Protein AF-A0A2N7WGS4-F1 (afdb_monomer_lite)

Organism: NCBI:txid380675

Structure (mmCIF, N/CA/C/O backbone):
data_AF-A0A2N7WGS4-F1
#
_entry.id   AF-A0A2N7WGS4-F1
#
loop_
_atom_site.group_PDB
_atom_site.id
_atom_site.type_symbol
_atom_site.label_atom_id
_atom_site.label_alt_id
_atom_site.label_comp_id
_atom_site.label_asym_id
_atom_site.label_entity_id
_atom_site.label_seq_id
_atom_site.pdbx_PDB_ins_code
_atom_site.Cartn_x
_atom_site.Cartn_y
_atom_site.Cartn_z
_atom_site.occupancy
_atom_site.B_iso_or_equiv
_atom_site.auth_seq_id
_atom_site.auth_comp_id
_atom_site.auth_asym_id
_atom_site.auth_atom_id
_atom_site.pdbx_PDB_model_num
ATOM 1 N N . MET A 1 1 ? -8.125 -18.827 -76.503 1.00 57.00 1 MET A N 1
ATOM 2 C CA . MET A 1 1 ? -7.012 -17.851 -76.441 1.00 57.00 1 MET A CA 1
ATOM 3 C C . MET A 1 1 ? -6.165 -17.984 -77.697 1.00 57.00 1 MET A C 1
ATOM 5 O O . MET A 1 1 ? -5.634 -19.063 -77.942 1.00 57.00 1 MET A O 1
ATOM 9 N N . THR A 1 2 ? -6.085 -16.932 -78.509 1.00 80.56 2 THR A N 1
ATOM 10 C CA . THR A 1 2 ? -5.435 -16.958 -79.832 1.00 80.56 2 THR A CA 1
ATOM 11 C C . THR A 1 2 ? -3.938 -16.628 -79.745 1.00 80.56 2 THR A C 1
ATOM 13 O O . THR A 1 2 ? -3.479 -16.023 -78.774 1.00 80.56 2 THR A O 1
ATOM 16 N N . ASN A 1 3 ? -3.151 -17.003 -80.761 1.00 72.31 3 ASN A N 1
ATOM 17 C CA . ASN A 1 3 ? -1.709 -16.700 -80.806 1.00 72.31 3 ASN A CA 1
ATOM 18 C C . ASN A 1 3 ? -1.414 -15.193 -80.744 1.00 72.31 3 ASN A C 1
ATOM 20 O O . ASN A 1 3 ? -0.468 -14.783 -80.074 1.00 72.31 3 ASN A O 1
ATOM 24 N N . ALA A 1 4 ? -2.273 -14.370 -81.352 1.00 81.31 4 ALA A N 1
ATOM 25 C CA . ALA A 1 4 ? -2.176 -12.915 -81.281 1.00 81.31 4 ALA A CA 1
ATOM 26 C C . ALA A 1 4 ? -2.266 -12.401 -79.832 1.00 81.31 4 ALA A C 1
ATOM 28 O O . ALA A 1 4 ? -1.479 -11.550 -79.422 1.00 81.31 4 ALA A O 1
ATOM 29 N N . GLN A 1 5 ? -3.161 -12.975 -79.022 1.00 81.50 5 GLN A N 1
ATOM 30 C CA . GLN A 1 5 ? -3.301 -12.623 -77.605 1.00 81.50 5 GLN A CA 1
ATOM 31 C C . GLN A 1 5 ? -2.077 -13.058 -76.787 1.00 81.50 5 GLN A C 1
ATOM 33 O O . GLN A 1 5 ? -1.621 -12.313 -75.920 1.00 81.50 5 GLN A O 1
ATOM 38 N N . ARG A 1 6 ? -1.491 -14.226 -77.090 1.00 75.50 6 ARG A N 1
ATOM 39 C CA . ARG A 1 6 ? -0.248 -14.684 -76.440 1.00 75.50 6 ARG A CA 1
ATOM 40 C C . ARG A 1 6 ? 0.936 -13.772 -76.771 1.00 75.50 6 ARG A C 1
ATOM 42 O O . ARG A 1 6 ? 1.697 -13.416 -75.875 1.00 75.50 6 ARG A O 1
ATOM 49 N N . GLN A 1 7 ? 1.070 -13.342 -78.026 1.00 79.50 7 GLN A N 1
ATOM 50 C CA . GLN A 1 7 ? 2.121 -12.405 -78.435 1.00 79.50 7 GLN A CA 1
ATOM 51 C C . GLN A 1 7 ? 1.921 -11.002 -77.858 1.00 79.50 7 GLN A C 1
ATOM 53 O O . GLN A 1 7 ? 2.899 -10.387 -77.436 1.00 79.50 7 GLN A O 1
ATOM 58 N N . ALA A 1 8 ? 0.682 -10.512 -77.774 1.00 78.94 8 ALA A N 1
ATOM 59 C CA . ALA A 1 8 ? 0.376 -9.242 -77.118 1.00 78.94 8 ALA A CA 1
ATOM 60 C C . ALA A 1 8 ? 0.759 -9.271 -75.629 1.00 78.94 8 ALA A C 1
ATOM 62 O O . ALA A 1 8 ? 1.454 -8.372 -75.154 1.00 78.94 8 ALA A O 1
ATOM 63 N N . ALA A 1 9 ? 0.404 -10.346 -74.918 1.00 78.88 9 ALA A N 1
ATOM 64 C CA . ALA A 1 9 ? 0.775 -10.533 -73.517 1.00 78.88 9 ALA A CA 1
ATOM 65 C C . ALA A 1 9 ? 2.300 -10.617 -73.318 1.00 78.88 9 ALA A C 1
ATOM 67 O O . ALA A 1 9 ? 2.840 -10.032 -72.379 1.00 78.88 9 ALA A O 1
ATOM 68 N N . PHE A 1 10 ? 3.016 -11.296 -74.220 1.00 76.25 10 PHE A N 1
ATOM 69 C CA . PHE A 1 10 ? 4.478 -11.380 -74.172 1.00 76.25 10 PHE A CA 1
ATOM 70 C C . PHE A 1 10 ? 5.148 -10.016 -74.398 1.00 76.25 10 PHE A C 1
ATOM 72 O O . PHE A 1 10 ? 6.059 -9.643 -73.660 1.00 76.25 10 PHE A O 1
ATOM 79 N N . ARG A 1 11 ? 4.667 -9.233 -75.373 1.00 77.88 11 ARG A N 1
ATOM 80 C CA . ARG A 1 11 ? 5.168 -7.873 -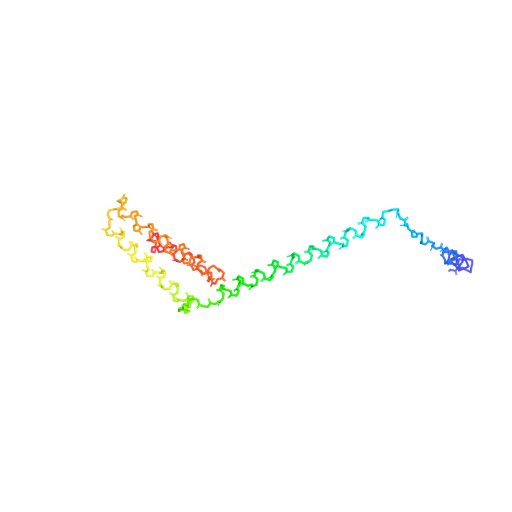75.633 1.00 77.88 11 ARG A CA 1
ATOM 81 C C . ARG A 1 11 ? 4.900 -6.934 -74.456 1.00 77.88 11 ARG A C 1
ATOM 83 O O . ARG A 1 11 ? 5.792 -6.179 -74.090 1.00 77.88 11 ARG A O 1
ATOM 90 N N . ALA A 1 12 ? 3.724 -7.020 -73.832 1.00 75.25 12 ALA A N 1
ATOM 91 C CA . ALA A 1 12 ? 3.385 -6.223 -72.653 1.00 75.25 12 ALA A CA 1
ATOM 92 C C . ALA A 1 12 ? 4.305 -6.539 -71.459 1.00 75.25 12 ALA A C 1
ATOM 94 O O . ALA A 1 12 ? 4.858 -5.624 -70.852 1.00 75.25 12 ALA A O 1
ATOM 95 N N . ARG A 1 13 ? 4.554 -7.828 -71.183 1.00 69.62 13 ARG A N 1
ATOM 96 C CA . ARG A 1 13 ? 5.495 -8.261 -70.131 1.00 69.62 13 ARG A CA 1
ATOM 97 C C . ARG A 1 13 ? 6.921 -7.789 -70.401 1.00 69.62 13 ARG A C 1
ATOM 99 O O . ARG A 1 13 ? 7.598 -7.320 -69.493 1.00 69.62 13 ARG A O 1
ATOM 106 N N . ARG A 1 14 ? 7.366 -7.872 -71.656 1.00 72.81 14 ARG A N 1
ATOM 107 C CA . ARG A 1 14 ? 8.713 -7.443 -72.044 1.00 72.81 14 ARG A CA 1
ATOM 108 C C . ARG A 1 14 ? 8.880 -5.919 -72.007 1.00 72.81 14 ARG A C 1
ATOM 110 O O . ARG A 1 14 ? 9.968 -5.455 -71.697 1.00 72.81 14 ARG A O 1
ATOM 117 N N . LYS A 1 15 ? 7.811 -5.155 -72.266 1.00 68.25 15 LYS A N 1
ATOM 118 C CA . LYS A 1 15 ? 7.797 -3.690 -72.135 1.00 68.25 15 LYS A CA 1
ATOM 119 C C . LYS A 1 15 ? 7.918 -3.252 -70.671 1.00 68.25 15 LYS A C 1
ATOM 121 O O . LYS A 1 15 ? 8.731 -2.388 -70.385 1.00 68.25 15 LYS A O 1
ATOM 126 N N . ALA A 1 16 ? 7.192 -3.901 -69.757 1.00 61.78 16 ALA A N 1
ATOM 127 C CA . ALA A 1 16 ? 7.284 -3.623 -68.319 1.00 61.78 16 ALA A CA 1
ATOM 128 C C . ALA A 1 16 ? 8.635 -4.046 -67.706 1.00 61.78 16 ALA A C 1
ATOM 130 O O . ALA A 1 16 ? 9.136 -3.401 -66.797 1.00 61.78 16 ALA A O 1
ATOM 131 N N . SER A 1 17 ? 9.259 -5.108 -68.227 1.00 60.44 17 SER A N 1
ATOM 132 C CA . SER A 1 17 ? 10.580 -5.577 -67.777 1.00 60.44 17 SER A CA 1
ATOM 133 C C . SER A 1 17 ? 11.756 -4.729 -68.284 1.00 60.44 17 SER A C 1
ATOM 135 O O . SER A 1 17 ? 12.879 -4.942 -67.831 1.00 60.44 17 SER A O 1
ATOM 137 N N . GLY A 1 18 ? 11.534 -3.839 -69.256 1.00 60.59 18 GLY A N 1
ATOM 138 C CA . GLY A 1 18 ? 12.570 -2.979 -69.839 1.00 60.59 18 GLY A CA 1
ATOM 139 C C . GLY A 1 18 ? 12.600 -1.563 -69.264 1.00 60.59 18 GLY A C 1
ATOM 140 O O . GLY A 1 18 ? 13.436 -0.765 -69.678 1.00 60.59 18 GLY A O 1
ATOM 141 N N . GLU A 1 19 ? 11.691 -1.237 -68.345 1.00 59.62 19 GLU A N 1
ATOM 142 C CA . GLU A 1 19 ? 11.625 0.076 -67.712 1.00 59.62 19 GLU A CA 1
ATOM 143 C C . GLU A 1 19 ? 12.630 0.119 -66.555 1.00 59.62 19 GLU A C 1
ATOM 145 O O . GLU A 1 19 ? 12.401 -0.404 -65.465 1.00 59.62 19 GLU A O 1
ATOM 150 N N . SER A 1 20 ? 13.812 0.671 -66.827 1.00 64.31 20 SER A N 1
ATOM 151 C CA . SER A 1 20 ? 14.857 0.845 -65.823 1.00 64.31 20 SER A CA 1
ATOM 152 C C . SER A 1 20 ? 14.431 1.912 -64.816 1.00 64.31 20 SER A C 1
ATOM 154 O O . SER A 1 20 ? 14.422 3.101 -65.134 1.00 64.31 20 SER A O 1
ATOM 156 N N . VAL A 1 21 ? 14.101 1.497 -63.593 1.00 64.50 21 VAL A N 1
ATOM 157 C CA . VAL A 1 21 ? 13.868 2.417 -62.475 1.00 64.50 21 VAL A CA 1
ATOM 158 C C . VAL A 1 21 ? 15.220 2.929 -61.986 1.00 64.50 21 VAL A C 1
ATOM 160 O O . VAL A 1 21 ? 15.963 2.225 -61.305 1.00 64.50 21 VAL A O 1
ATOM 163 N N . THR A 1 22 ? 15.561 4.163 -62.340 1.00 65.69 22 THR A N 1
ATOM 164 C CA . THR A 1 22 ? 16.700 4.867 -61.747 1.00 65.69 22 THR A CA 1
ATOM 165 C C . THR A 1 22 ? 16.296 5.420 -60.386 1.00 65.69 22 THR A C 1
ATOM 167 O O . THR A 1 22 ? 15.490 6.345 -60.297 1.00 65.69 22 THR A O 1
ATOM 170 N N . VAL A 1 23 ? 16.868 4.863 -59.317 1.00 61.03 23 VAL A N 1
ATOM 171 C CA . VAL A 1 23 ? 16.776 5.444 -57.973 1.00 61.03 23 VAL A CA 1
ATOM 172 C C . VAL A 1 23 ? 17.759 6.606 -57.901 1.00 61.03 23 VAL A C 1
ATOM 174 O O . VAL A 1 23 ? 18.958 6.417 -57.698 1.00 61.03 23 VAL A O 1
ATOM 177 N N . THR A 1 24 ? 17.259 7.822 -58.091 1.00 67.31 24 THR A N 1
ATOM 178 C CA . THR A 1 24 ? 18.044 9.028 -57.829 1.00 67.31 24 THR A CA 1
ATOM 179 C C . THR A 1 24 ? 18.183 9.181 -56.321 1.00 67.31 24 THR A C 1
ATOM 181 O O . THR A 1 24 ? 17.214 9.496 -55.629 1.00 67.31 24 THR A O 1
ATOM 184 N N . LYS A 1 25 ? 19.387 8.949 -55.791 1.00 66.81 25 LYS A N 1
ATOM 185 C CA . LYS A 1 25 ? 19.705 9.283 -54.401 1.00 66.81 25 LYS A CA 1
ATOM 186 C C . LYS A 1 25 ? 19.603 10.803 -54.268 1.00 66.81 25 LYS A C 1
ATOM 188 O O . LYS A 1 25 ? 20.457 11.518 -54.783 1.00 66.81 25 LYS A O 1
ATOM 193 N N . MET A 1 26 ? 18.543 11.298 -53.627 1.00 58.34 26 MET A N 1
ATOM 194 C CA . MET A 1 26 ? 18.430 12.713 -53.273 1.00 58.34 26 MET A CA 1
ATOM 195 C C . MET A 1 26 ? 19.462 13.021 -52.187 1.00 58.34 26 MET A C 1
ATOM 197 O O . MET A 1 26 ? 19.174 12.946 -50.996 1.00 58.34 26 MET A O 1
ATOM 201 N N . SER A 1 27 ? 20.691 13.332 -52.589 1.00 53.81 27 SER A N 1
ATOM 202 C CA . SER A 1 27 ? 21.660 13.991 -51.719 1.00 53.81 27 SER A CA 1
ATOM 203 C C . SER A 1 27 ? 21.216 15.442 -51.550 1.00 53.81 27 SER A C 1
ATOM 205 O O . SER A 1 27 ? 21.627 16.323 -52.305 1.00 53.81 27 SER A O 1
ATOM 207 N N . LEU A 1 28 ? 20.292 15.663 -50.613 1.00 58.38 28 LEU A N 1
ATOM 208 C CA . LEU A 1 28 ? 19.934 16.997 -50.145 1.00 58.38 28 LEU A CA 1
ATOM 209 C C . LEU A 1 28 ? 21.173 17.640 -49.492 1.00 58.38 28 LEU A C 1
ATOM 211 O O . LEU A 1 28 ? 21.941 16.929 -48.846 1.00 58.38 28 LEU A O 1
ATOM 215 N N . PRO A 1 29 ? 21.361 18.967 -49.605 1.00 55.72 29 PRO A N 1
ATOM 216 C CA . PRO A 1 29 ? 22.496 19.686 -49.014 1.00 55.72 29 PRO A CA 1
ATOM 217 C C . PRO A 1 29 ? 22.503 19.689 -47.473 1.00 55.72 29 PRO A C 1
ATOM 219 O O . PRO A 1 29 ? 23.394 20.265 -46.867 1.00 55.72 29 PRO A O 1
ATOM 222 N N . VAL A 1 30 ? 21.536 19.033 -46.828 1.00 55.97 30 VAL A N 1
ATOM 223 C CA . VAL A 1 30 ? 21.437 18.899 -45.370 1.00 55.97 30 VAL A CA 1
ATOM 224 C C . VAL A 1 30 ? 22.118 17.598 -44.937 1.00 55.97 30 VAL A C 1
ATOM 226 O O . VAL A 1 30 ? 21.489 16.700 -44.385 1.00 55.97 30 VAL A O 1
ATOM 229 N N . ILE A 1 31 ? 23.401 17.456 -45.263 1.00 53.97 31 ILE A N 1
ATOM 230 C CA . ILE A 1 31 ? 24.246 16.415 -44.657 1.00 53.97 31 ILE A CA 1
ATOM 231 C C . ILE A 1 31 ? 24.606 16.838 -43.219 1.00 53.97 31 ILE A C 1
ATOM 233 O O . ILE A 1 31 ? 24.640 15.992 -42.333 1.00 53.97 31 ILE A O 1
ATOM 237 N N . ASP A 1 32 ? 24.684 18.147 -42.953 1.00 59.38 32 ASP A N 1
ATOM 238 C CA . ASP A 1 32 ? 25.043 18.703 -41.640 1.00 59.38 32 ASP A CA 1
ATOM 239 C C . ASP A 1 32 ? 24.029 18.376 -40.525 1.00 59.38 32 ASP A C 1
ATOM 241 O O . ASP A 1 32 ? 24.411 18.147 -39.382 1.00 59.38 32 ASP A O 1
ATOM 245 N N . GLY A 1 33 ? 22.732 18.286 -40.847 1.00 65.75 33 GLY A N 1
ATOM 246 C CA . GLY A 1 33 ? 21.692 17.996 -39.848 1.00 65.75 33 GLY A CA 1
ATOM 247 C C . GLY A 1 33 ? 21.583 16.516 -39.467 1.00 65.75 33 GLY A C 1
ATOM 248 O O . GLY A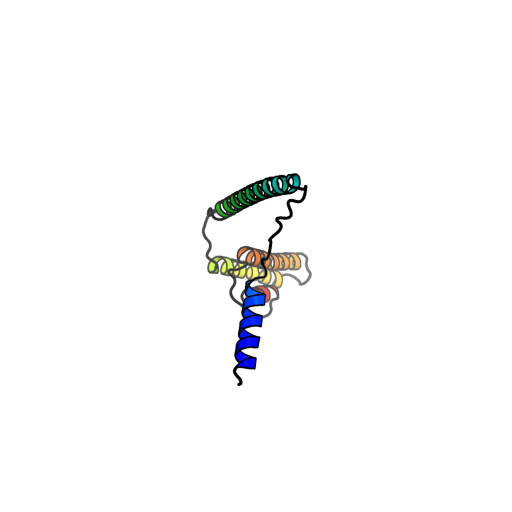 1 33 ? 21.079 16.191 -38.395 1.00 65.75 33 GLY A O 1
ATOM 249 N N . TYR A 1 34 ? 22.039 15.598 -40.327 1.00 76.50 34 TYR A N 1
ATOM 250 C CA . TYR A 1 34 ? 22.023 14.169 -40.005 1.00 76.50 34 TYR A CA 1
ATOM 251 C C . TYR A 1 34 ? 23.085 13.838 -38.957 1.00 76.50 34 TYR A C 1
ATOM 253 O O . TYR A 1 34 ? 22.787 13.140 -37.991 1.00 76.50 34 TYR A O 1
ATOM 261 N N . ASP A 1 35 ? 24.290 14.382 -39.118 1.00 82.06 35 ASP A N 1
ATOM 262 C CA . ASP A 1 35 ? 25.380 14.179 -38.165 1.00 82.06 35 ASP A CA 1
ATOM 263 C C . ASP A 1 35 ? 25.041 14.796 -36.797 1.00 82.06 35 ASP A C 1
ATOM 265 O O . ASP A 1 35 ? 25.265 14.166 -35.764 1.00 82.06 35 ASP A O 1
ATOM 269 N N . GLU A 1 36 ? 24.395 15.967 -36.776 1.00 84.50 36 GLU A N 1
ATOM 270 C CA . GLU A 1 36 ? 23.873 16.582 -35.547 1.00 84.50 36 GLU A CA 1
ATOM 271 C C . GLU A 1 36 ? 22.821 15.699 -34.851 1.00 84.50 36 GLU A C 1
ATOM 273 O O . GLU A 1 36 ? 22.884 15.483 -33.640 1.00 84.50 36 GLU A O 1
ATOM 278 N N . LEU A 1 37 ? 21.889 15.111 -35.611 1.00 85.56 37 LEU A N 1
ATOM 279 C CA . LEU A 1 37 ? 20.889 14.187 -35.067 1.00 85.56 37 LEU A CA 1
ATOM 280 C C . LEU A 1 37 ? 21.503 12.887 -34.539 1.00 85.56 37 LEU A C 1
ATOM 282 O O . LEU A 1 37 ? 21.000 12.334 -33.561 1.00 85.56 37 LEU A O 1
ATOM 286 N N . VAL A 1 38 ? 22.566 12.384 -35.172 1.00 89.06 38 VAL A N 1
ATOM 287 C CA . VAL A 1 38 ? 23.299 11.206 -34.687 1.00 89.06 38 VAL A CA 1
ATOM 288 C C . VAL A 1 38 ? 23.966 11.517 -33.348 1.00 89.06 38 VAL A C 1
ATOM 290 O O . VAL A 1 38 ? 23.797 10.746 -32.404 1.00 89.06 38 VAL A O 1
ATOM 293 N N . LEU A 1 39 ? 24.635 12.668 -33.235 1.00 90.06 39 LEU A N 1
ATOM 294 C CA . LEU A 1 39 ? 25.267 13.110 -31.989 1.00 90.06 39 LEU A CA 1
ATOM 295 C C . LEU A 1 39 ? 24.249 13.281 -30.857 1.00 90.06 39 LEU A C 1
ATOM 297 O O . LEU A 1 39 ? 24.476 12.807 -29.744 1.00 90.06 39 LEU A O 1
ATOM 301 N N . GLU A 1 40 ? 23.104 13.901 -31.141 1.00 91.12 40 GLU A N 1
ATOM 302 C CA . GLU A 1 40 ? 22.043 14.064 -30.145 1.00 91.12 40 GLU A CA 1
ATOM 303 C C . GLU A 1 40 ? 21.412 12.718 -29.763 1.00 91.12 40 GLU A C 1
ATOM 305 O O . GLU A 1 40 ? 21.087 12.482 -28.600 1.00 91.12 40 GLU A O 1
ATOM 310 N N . ASN A 1 41 ? 21.278 11.780 -30.706 1.00 94.62 41 ASN A N 1
ATOM 311 C CA . ASN A 1 41 ? 20.774 10.447 -30.391 1.00 94.62 41 ASN A CA 1
ATOM 312 C C . ASN A 1 41 ? 21.720 9.679 -29.465 1.00 94.62 41 ASN A C 1
ATOM 314 O O . ASN A 1 41 ? 21.258 9.017 -28.532 1.00 94.62 41 ASN A O 1
ATOM 318 N N . ASP A 1 42 ? 23.025 9.775 -29.710 1.00 94.75 42 ASP A N 1
ATOM 319 C CA . ASP A 1 42 ? 24.033 9.135 -28.873 1.00 94.75 42 ASP A CA 1
ATOM 320 C C . ASP A 1 42 ? 24.064 9.763 -27.476 1.00 94.75 42 ASP A C 1
ATOM 322 O O . ASP A 1 42 ? 24.014 9.034 -26.482 1.00 94.75 42 ASP A O 1
ATOM 326 N N . ARG A 1 43 ? 23.969 11.093 -27.382 1.00 95.75 43 ARG A N 1
ATOM 327 C CA . ARG A 1 43 ? 23.804 11.796 -26.105 1.00 95.75 43 ARG A CA 1
ATOM 328 C C . ARG A 1 43 ? 22.561 11.329 -25.341 1.00 95.75 43 ARG A C 1
ATOM 330 O O . ARG A 1 43 ? 22.654 10.968 -24.169 1.00 95.75 43 ARG A O 1
ATOM 337 N N . LEU A 1 44 ? 21.396 11.287 -25.987 1.00 95.50 44 LEU A N 1
ATOM 338 C CA . LEU A 1 44 ? 20.148 10.855 -25.346 1.00 95.50 44 LEU A CA 1
ATOM 339 C C . LEU A 1 44 ? 20.204 9.388 -24.897 1.00 95.50 44 LEU A C 1
ATOM 341 O O . LEU A 1 44 ? 19.620 9.023 -23.874 1.00 95.50 44 LEU A O 1
ATOM 345 N N . ARG A 1 45 ? 20.912 8.526 -25.637 1.00 96.44 45 ARG A N 1
ATOM 346 C CA . ARG A 1 45 ? 21.153 7.134 -25.228 1.00 96.44 45 ARG A CA 1
ATOM 347 C C . ARG A 1 45 ? 22.026 7.055 -23.983 1.00 96.44 45 ARG A C 1
ATOM 349 O O . ARG A 1 45 ? 21.741 6.225 -23.117 1.00 96.44 45 ARG A O 1
ATOM 356 N N . GLU A 1 46 ? 23.049 7.896 -23.881 1.00 95.75 46 GLU A N 1
ATOM 357 C CA . GLU A 1 46 ? 23.899 7.990 -22.694 1.00 95.75 46 GLU A CA 1
ATOM 358 C C . GLU A 1 46 ? 23.122 8.511 -21.481 1.00 95.75 46 GLU A C 1
ATOM 360 O O . GLU A 1 46 ? 23.180 7.893 -20.416 1.00 95.75 46 GLU A O 1
ATOM 365 N N . GLU A 1 47 ? 22.321 9.566 -21.647 1.00 94.62 47 GLU A N 1
ATOM 366 C CA . GLU A 1 47 ? 21.449 10.095 -20.591 1.00 94.62 47 GLU A CA 1
ATOM 367 C C . GLU A 1 47 ? 20.436 9.036 -20.125 1.00 94.62 47 GLU A C 1
ATOM 369 O O . GLU A 1 47 ? 20.290 8.783 -18.927 1.00 94.62 47 GLU A O 1
ATOM 374 N N . LEU A 1 48 ? 19.798 8.320 -21.057 1.00 95.12 48 LEU A N 1
ATOM 375 C CA . LEU A 1 48 ? 18.884 7.226 -20.723 1.00 95.12 48 LEU A CA 1
ATOM 376 C C . LEU A 1 48 ? 19.597 6.080 -19.991 1.00 95.12 48 LEU A C 1
ATOM 378 O O . LEU A 1 48 ? 19.037 5.495 -19.059 1.00 95.12 48 LEU A O 1
ATOM 382 N N . ALA A 1 49 ? 20.816 5.729 -20.406 1.00 95.75 49 ALA A N 1
ATOM 383 C CA . ALA A 1 49 ? 21.618 4.715 -19.730 1.00 95.75 49 ALA A CA 1
ATOM 384 C C . ALA A 1 49 ? 21.992 5.159 -18.309 1.00 95.75 49 ALA A C 1
ATOM 386 O O . ALA A 1 49 ? 21.934 4.347 -17.383 1.00 95.75 49 ALA A O 1
ATOM 387 N N . GLN A 1 50 ? 22.316 6.438 -18.123 1.00 94.88 50 GLN A N 1
ATOM 388 C CA . GLN A 1 50 ? 22.632 7.018 -16.825 1.00 94.88 50 GLN A CA 1
ATOM 389 C C . GLN A 1 50 ? 21.426 6.994 -15.884 1.00 94.88 50 GLN A C 1
ATOM 391 O O . GLN A 1 50 ? 21.511 6.399 -14.810 1.00 94.88 50 GLN A O 1
ATOM 396 N N . VAL A 1 51 ? 20.275 7.504 -16.324 1.00 94.00 51 VAL A N 1
ATOM 397 C CA . VAL A 1 51 ? 19.033 7.494 -15.533 1.00 94.00 51 VAL A CA 1
ATOM 398 C C . VAL A 1 51 ? 18.611 6.065 -15.181 1.00 94.00 51 VAL A C 1
ATOM 400 O O . VAL A 1 51 ? 18.181 5.791 -14.063 1.00 94.00 51 VAL A O 1
ATOM 403 N N . ARG A 1 52 ? 18.773 5.104 -16.101 1.00 94.12 52 ARG A N 1
ATOM 404 C CA . ARG A 1 52 ? 18.499 3.686 -15.812 1.00 94.12 52 ARG A CA 1
ATOM 405 C C . ARG A 1 52 ? 19.430 3.109 -14.748 1.00 94.12 52 ARG A C 1
ATOM 407 O O . ARG A 1 52 ? 18.977 2.283 -13.956 1.00 94.12 52 ARG A O 1
ATOM 414 N N . ARG A 1 53 ? 20.706 3.506 -14.731 1.00 92.12 53 ARG A N 1
ATOM 415 C CA . ARG A 1 53 ? 21.660 3.097 -13.688 1.00 92.12 53 ARG A CA 1
ATOM 416 C C . ARG A 1 53 ? 21.283 3.697 -12.339 1.00 92.12 53 ARG A C 1
ATOM 418 O O . ARG A 1 53 ? 21.173 2.942 -11.381 1.00 92.12 53 ARG A O 1
ATOM 425 N N . GLU A 1 54 ? 20.986 4.990 -12.288 1.00 90.56 54 GLU A N 1
ATOM 426 C CA . GLU A 1 54 ? 20.553 5.681 -11.064 1.00 90.56 54 GLU A CA 1
ATOM 427 C C . GLU A 1 54 ? 19.267 5.073 -10.497 1.00 90.56 54 GLU A C 1
ATOM 429 O O . GLU A 1 54 ? 19.193 4.752 -9.312 1.00 90.56 54 GLU A O 1
ATOM 434 N N . LEU A 1 55 ? 18.276 4.805 -11.351 1.00 86.75 55 LEU A N 1
ATOM 435 C CA . LEU A 1 55 ? 17.047 4.125 -10.945 1.00 86.75 55 LEU A CA 1
ATOM 436 C C . LEU A 1 55 ? 17.326 2.702 -10.435 1.00 86.75 55 LEU A C 1
ATOM 438 O O . LEU A 1 55 ? 16.721 2.252 -9.463 1.00 86.75 55 LEU A O 1
ATOM 442 N N . ALA A 1 56 ? 18.248 1.972 -11.068 1.00 85.50 56 ALA A N 1
ATOM 443 C CA . ALA A 1 56 ? 18.644 0.643 -10.610 1.00 85.50 56 ALA A CA 1
ATOM 444 C C . ALA A 1 56 ? 19.377 0.686 -9.259 1.00 85.50 56 ALA A C 1
ATOM 446 O O . ALA A 1 56 ? 19.177 -0.209 -8.438 1.00 85.50 56 ALA A O 1
ATOM 447 N N . GLU A 1 57 ? 20.197 1.705 -9.011 1.00 84.88 57 GLU A N 1
ATOM 448 C CA . GLU A 1 57 ? 20.870 1.940 -7.731 1.00 84.88 57 GLU A CA 1
ATOM 449 C C . GLU A 1 57 ? 19.874 2.318 -6.637 1.00 84.88 57 GLU A C 1
ATOM 451 O O . GLU A 1 57 ? 19.905 1.718 -5.565 1.00 84.88 57 GLU A O 1
ATOM 456 N N . GLN A 1 58 ? 18.917 3.201 -6.926 1.00 77.81 58 GLN A N 1
ATOM 457 C CA . GLN A 1 58 ? 17.814 3.518 -6.018 1.00 77.81 58 GLN A CA 1
ATOM 458 C C . GLN A 1 58 ? 16.979 2.277 -5.689 1.00 77.81 58 GLN A C 1
ATOM 460 O O . GLN A 1 58 ? 16.695 2.009 -4.524 1.00 77.81 58 GLN A O 1
ATOM 465 N N . HIS A 1 59 ? 16.642 1.458 -6.688 1.00 72.56 59 HIS A N 1
ATOM 466 C CA . HIS A 1 59 ? 15.945 0.193 -6.461 1.00 72.56 59 HIS A CA 1
ATOM 467 C C . HIS A 1 59 ? 16.781 -0.815 -5.666 1.00 72.56 59 HIS A C 1
ATOM 469 O O . HIS A 1 59 ? 16.216 -1.607 -4.913 1.00 72.56 59 HIS A O 1
ATOM 475 N N . ARG A 1 60 ? 18.111 -0.825 -5.820 1.00 72.94 60 ARG A N 1
ATOM 476 C CA . ARG A 1 60 ? 19.004 -1.664 -5.007 1.00 72.94 60 ARG A CA 1
ATOM 477 C C . ARG A 1 60 ? 19.069 -1.173 -3.567 1.00 72.94 60 ARG A C 1
ATOM 479 O O . ARG A 1 60 ? 18.901 -1.997 -2.680 1.00 72.94 60 ARG A O 1
ATOM 486 N N . ALA A 1 61 ? 19.218 0.131 -3.347 1.00 66.50 61 ALA A N 1
ATOM 487 C CA . ALA A 1 61 ? 19.186 0.742 -2.020 1.00 66.50 61 ALA A CA 1
ATOM 488 C C . ALA A 1 61 ? 17.832 0.519 -1.325 1.00 66.50 61 ALA A C 1
ATOM 490 O O . ALA A 1 61 ? 17.785 0.221 -0.139 1.00 66.50 61 ALA A O 1
ATOM 491 N N . PHE A 1 62 ? 16.727 0.559 -2.074 1.00 60.16 62 PHE A N 1
ATOM 492 C CA . PHE A 1 62 ? 15.399 0.212 -1.563 1.00 60.16 62 PHE A CA 1
ATOM 493 C C . PHE A 1 62 ? 15.234 -1.295 -1.287 1.00 60.16 62 PHE A C 1
ATOM 495 O O . PHE A 1 62 ? 14.462 -1.696 -0.419 1.00 60.16 62 PHE A O 1
ATOM 502 N N . ARG A 1 63 ? 15.950 -2.155 -2.027 1.00 60.34 63 ARG A N 1
ATOM 503 C CA . ARG A 1 63 ? 15.971 -3.612 -1.810 1.00 60.34 63 ARG A CA 1
ATOM 504 C C . ARG A 1 63 ? 16.913 -4.052 -0.698 1.00 60.34 63 ARG A C 1
ATOM 506 O O . ARG A 1 63 ? 16.758 -5.188 -0.240 1.00 60.34 63 ARG A O 1
ATOM 513 N N . GLU A 1 64 ? 17.876 -3.228 -0.286 1.00 56.12 64 GLU A N 1
ATOM 514 C CA . GLU A 1 64 ? 18.656 -3.512 0.913 1.00 56.12 64 GLU A CA 1
ATOM 515 C C . GLU A 1 64 ? 17.690 -3.547 2.102 1.00 56.12 64 GLU A C 1
ATOM 517 O O . GLU A 1 64 ? 17.005 -2.563 2.384 1.00 56.12 64 GLU A O 1
ATOM 522 N N . PRO A 1 65 ? 17.542 -4.702 2.773 1.00 55.94 65 PRO A N 1
ATOM 523 C CA . PRO A 1 65 ? 16.532 -4.847 3.801 1.00 55.94 65 PRO A CA 1
ATOM 524 C C . PRO A 1 65 ? 16.956 -4.037 5.025 1.00 55.94 65 PRO A C 1
ATOM 526 O O . PRO A 1 65 ? 17.754 -4.494 5.844 1.00 55.94 65 PRO A O 1
ATOM 529 N N . VAL A 1 66 ? 16.390 -2.841 5.173 1.00 56.03 66 VAL A N 1
ATOM 530 C CA . VAL A 1 66 ? 16.454 -2.073 6.416 1.00 56.03 66 VAL A CA 1
ATOM 531 C C . VAL A 1 66 ? 15.590 -2.802 7.453 1.00 56.03 66 VAL A C 1
ATOM 533 O O . VAL A 1 66 ? 14.396 -2.558 7.603 1.00 56.03 66 VAL A O 1
ATOM 536 N N . GLY A 1 67 ? 16.193 -3.765 8.153 1.00 60.88 67 GLY A N 1
ATOM 537 C CA . GLY A 1 67 ? 15.608 -4.424 9.318 1.00 60.88 67 GLY A CA 1
ATOM 538 C C . GLY A 1 67 ? 14.803 -5.702 9.052 1.00 60.88 67 GLY A C 1
ATOM 539 O O . GLY A 1 67 ? 15.028 -6.460 8.107 1.00 60.88 67 GLY A O 1
ATOM 540 N N . LYS A 1 68 ? 13.904 -6.001 9.997 1.00 62.31 68 LYS A N 1
ATOM 541 C CA . LYS A 1 68 ? 13.118 -7.240 10.050 1.00 62.31 68 LYS A CA 1
ATOM 542 C C . LYS A 1 68 ? 12.237 -7.330 8.800 1.00 62.31 68 LYS A C 1
ATOM 544 O O . LYS A 1 68 ? 11.417 -6.451 8.580 1.00 62.31 68 LYS A O 1
ATOM 549 N N . LYS A 1 69 ? 12.372 -8.389 7.995 1.00 71.75 69 LYS A N 1
ATOM 550 C CA . LYS A 1 69 ? 11.464 -8.641 6.864 1.00 71.75 69 LYS A CA 1
ATOM 551 C C . LYS A 1 69 ? 10.083 -9.004 7.411 1.00 71.75 69 LYS A C 1
ATOM 553 O O . LYS A 1 69 ? 9.914 -10.081 7.980 1.00 71.75 69 LYS A O 1
ATOM 558 N N . TRP A 1 70 ? 9.116 -8.103 7.270 1.00 80.12 70 TRP A N 1
ATOM 559 C CA . TRP A 1 70 ? 7.719 -8.386 7.586 1.00 80.12 70 TRP A CA 1
ATOM 5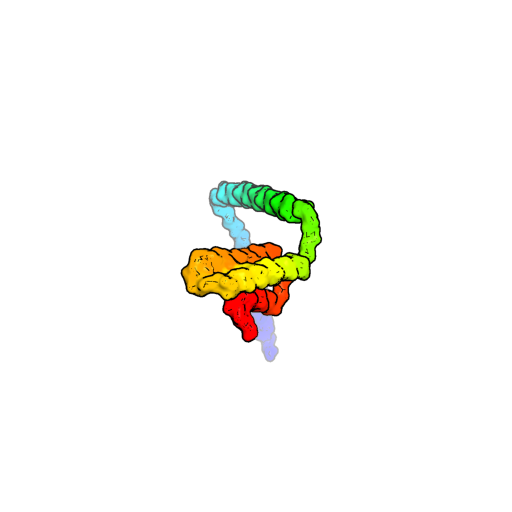60 C C . TRP A 1 70 ? 7.061 -9.055 6.381 1.00 80.12 70 TRP A C 1
ATOM 562 O O . TRP A 1 70 ? 7.169 -8.577 5.255 1.00 80.12 70 TRP A O 1
ATOM 572 N N . SER A 1 71 ? 6.378 -10.174 6.606 1.00 88.94 71 SER A N 1
ATOM 573 C CA . SER A 1 71 ? 5.493 -10.756 5.593 1.00 88.94 71 SER A CA 1
ATOM 574 C C . SER A 1 71 ? 4.232 -9.904 5.430 1.00 88.94 71 SER A C 1
ATOM 576 O O . SER A 1 71 ? 3.783 -9.272 6.389 1.00 88.94 71 SER A O 1
ATOM 578 N N . TYR A 1 72 ? 3.605 -9.955 4.249 1.00 90.56 72 TYR A N 1
ATOM 579 C CA . TYR A 1 72 ? 2.306 -9.313 3.995 1.00 90.56 72 TYR A CA 1
ATOM 580 C C . TYR A 1 72 ? 1.276 -9.645 5.085 1.00 90.56 72 TYR A C 1
ATOM 582 O O . TYR A 1 72 ? 0.611 -8.762 5.623 1.00 90.56 72 TYR A O 1
ATOM 590 N N . ARG A 1 73 ? 1.222 -10.916 5.501 1.00 90.56 73 ARG A N 1
ATOM 591 C CA . ARG A 1 73 ? 0.354 -11.381 6.589 1.00 90.56 73 ARG A CA 1
ATOM 592 C C . ARG A 1 73 ? 0.639 -10.675 7.917 1.00 90.56 73 ARG A C 1
ATOM 594 O O . ARG A 1 73 ? -0.296 -10.354 8.640 1.00 90.56 73 ARG A O 1
ATOM 601 N N . GLN A 1 74 ? 1.907 -10.443 8.256 1.00 91.94 74 GLN A N 1
ATOM 602 C CA . GLN A 1 74 ? 2.279 -9.753 9.495 1.00 91.94 74 GLN A CA 1
ATOM 603 C C . GLN A 1 74 ? 1.955 -8.259 9.442 1.00 91.94 74 GLN A C 1
ATOM 605 O O . GLN A 1 74 ? 1.460 -7.730 10.433 1.00 91.94 74 GLN A O 1
ATOM 610 N N . LEU A 1 75 ? 2.203 -7.595 8.307 1.00 92.62 75 LEU A N 1
ATOM 611 C CA . LEU A 1 75 ? 1.828 -6.189 8.108 1.00 92.62 75 LEU A CA 1
ATOM 612 C C . LEU A 1 75 ? 0.313 -6.007 8.216 1.00 92.62 75 LEU A C 1
ATOM 614 O O . LEU A 1 75 ? -0.160 -5.123 8.922 1.00 92.62 75 LEU A O 1
ATOM 618 N N . THR A 1 76 ? -0.440 -6.902 7.583 1.00 94.94 76 THR A N 1
ATOM 619 C CA . THR A 1 76 ? -1.905 -6.887 7.595 1.00 94.94 76 THR A CA 1
ATOM 620 C C . THR A 1 76 ? -2.457 -7.151 8.995 1.00 94.94 76 THR A C 1
ATOM 622 O O . THR A 1 76 ? -3.279 -6.384 9.482 1.00 94.94 76 THR A O 1
ATOM 625 N N . ALA A 1 77 ? -1.943 -8.160 9.705 1.00 94.31 77 ALA A N 1
ATOM 626 C CA . ALA A 1 77 ? -2.358 -8.433 11.083 1.00 94.31 77 ALA A CA 1
ATOM 627 C C . ALA A 1 77 ? -2.026 -7.278 12.046 1.00 94.31 77 ALA A C 1
ATOM 629 O O . ALA A 1 77 ? -2.782 -7.011 12.980 1.00 94.31 77 ALA A O 1
ATOM 630 N N . LEU A 1 78 ? -0.899 -6.589 11.833 1.00 95.19 78 LEU A N 1
ATOM 631 C CA . LEU A 1 78 ? -0.540 -5.404 12.608 1.00 95.19 78 LEU A CA 1
ATOM 632 C C . LEU A 1 78 ? -1.512 -4.251 12.337 1.00 95.19 78 LEU A C 1
ATOM 634 O O . LEU A 1 78 ? -2.006 -3.652 13.290 1.00 95.19 78 LEU A O 1
ATOM 638 N N . ALA A 1 79 ? -1.804 -3.977 11.065 1.00 95.94 79 ALA A N 1
ATOM 639 C CA . ALA A 1 79 ? -2.747 -2.940 10.664 1.00 95.94 79 ALA A CA 1
ATOM 640 C C . ALA A 1 79 ? -4.137 -3.189 11.261 1.00 95.94 79 ALA A C 1
ATOM 642 O O . ALA A 1 79 ? -4.684 -2.312 11.920 1.00 95.94 79 ALA A O 1
ATOM 643 N N . GLU A 1 80 ? -4.663 -4.412 11.138 1.00 96.56 80 GLU A N 1
ATOM 644 C CA . GLU A 1 80 ? -5.940 -4.800 11.749 1.00 96.56 80 GLU A CA 1
ATOM 645 C C . GLU A 1 80 ? -5.963 -4.547 13.256 1.00 96.56 80 GLU A C 1
ATOM 647 O O . GLU A 1 80 ? -6.946 -4.030 13.788 1.00 96.56 80 GLU A O 1
ATOM 652 N N . ARG A 1 81 ? -4.882 -4.912 13.954 1.00 96.94 81 ARG A N 1
ATOM 653 C CA . ARG A 1 81 ? -4.785 -4.734 15.402 1.00 96.94 81 ARG A CA 1
ATOM 654 C C . ARG A 1 81 ? -4.800 -3.260 15.789 1.00 96.94 81 ARG A C 1
ATOM 656 O O . ARG A 1 81 ? -5.519 -2.904 16.718 1.00 96.94 81 ARG A O 1
ATOM 663 N N . GLU A 1 82 ? -4.013 -2.421 15.117 1.00 97.25 82 GLU A N 1
ATOM 664 C CA . GLU A 1 82 ? -3.976 -0.991 15.436 1.00 97.25 82 GLU A CA 1
ATOM 665 C C . GLU A 1 82 ? -5.292 -0.298 15.062 1.00 97.25 82 GLU A C 1
ATOM 667 O O . GLU A 1 82 ? -5.804 0.475 15.870 1.00 97.25 82 GLU A O 1
ATOM 672 N N . ILE A 1 83 ? -5.904 -0.636 13.919 1.00 96.94 83 ILE A N 1
ATOM 673 C CA . ILE A 1 83 ? -7.229 -0.118 13.547 1.00 96.94 83 ILE A CA 1
ATOM 674 C C . ILE A 1 83 ? -8.248 -0.457 14.639 1.00 96.94 83 ILE A C 1
ATOM 676 O O . ILE A 1 83 ? -8.878 0.449 15.180 1.00 96.94 83 ILE A O 1
ATOM 680 N N . ARG A 1 84 ? -8.360 -1.733 15.036 1.00 95.62 84 ARG A N 1
ATOM 681 C CA . ARG A 1 84 ? -9.293 -2.155 16.096 1.00 95.62 84 ARG A CA 1
ATOM 682 C C . ARG A 1 84 ? -9.017 -1.453 17.416 1.00 95.62 84 ARG A C 1
ATOM 684 O O . ARG A 1 84 ? -9.937 -0.927 18.022 1.00 95.62 84 ARG A O 1
ATOM 691 N N . ARG A 1 85 ? -7.751 -1.370 17.830 1.00 95.19 85 ARG A N 1
ATOM 692 C CA . ARG A 1 85 ? -7.358 -0.679 19.065 1.00 95.19 85 ARG A CA 1
ATOM 693 C C . ARG A 1 85 ? -7.857 0.765 19.091 1.00 95.19 85 ARG A C 1
ATOM 695 O O . ARG A 1 85 ? -8.331 1.232 20.124 1.00 95.19 85 ARG A O 1
ATOM 702 N N . HIS A 1 86 ? -7.713 1.477 17.979 1.00 95.25 86 HIS A N 1
ATOM 703 C CA . HIS A 1 86 ? -8.131 2.868 17.877 1.00 95.25 86 HIS A CA 1
ATOM 704 C C . HIS A 1 86 ? -9.651 3.015 17.768 1.00 95.25 86 HIS A C 1
ATOM 706 O O . HIS A 1 86 ? -10.211 3.894 18.418 1.00 95.25 86 HIS A O 1
ATOM 712 N N . VAL A 1 87 ? -10.320 2.129 17.033 1.00 93.19 87 VAL A N 1
ATOM 713 C CA . VAL A 1 87 ? -11.782 2.102 16.910 1.00 93.19 87 VAL A CA 1
ATOM 714 C C . VAL A 1 87 ? -12.447 1.760 18.246 1.00 93.19 87 VAL A C 1
ATOM 716 O O . VAL A 1 87 ? -13.330 2.492 18.685 1.00 93.19 87 VAL A O 1
ATOM 719 N N . ASP A 1 88 ? -11.977 0.732 18.953 1.00 92.69 88 ASP A N 1
ATOM 720 C CA . ASP A 1 88 ? -12.482 0.344 20.276 1.00 92.69 88 ASP A CA 1
ATOM 721 C C . ASP A 1 88 ? -12.293 1.480 21.296 1.00 92.69 88 ASP A C 1
ATOM 723 O O . ASP A 1 88 ? -13.197 1.796 22.073 1.00 92.69 88 ASP A O 1
ATOM 727 N N . ALA A 1 89 ? -11.137 2.156 21.259 1.00 91.25 89 ALA A N 1
ATOM 728 C CA . ALA A 1 89 ? -10.888 3.337 22.083 1.00 91.25 89 ALA A CA 1
ATOM 729 C C . ALA A 1 89 ? -11.823 4.504 21.723 1.00 91.25 89 ALA A C 1
ATOM 731 O O . ALA A 1 89 ? -12.289 5.207 22.619 1.00 91.25 89 ALA A O 1
ATOM 732 N N . ALA A 1 90 ? -12.132 4.700 20.437 1.00 90.44 90 ALA A N 1
ATOM 733 C CA . ALA A 1 90 ? -13.073 5.720 19.988 1.00 90.44 90 ALA A CA 1
ATOM 734 C C . ALA A 1 90 ? -14.504 5.421 20.463 1.00 90.44 90 ALA A C 1
ATOM 736 O O . ALA A 1 90 ? -15.190 6.345 20.884 1.00 90.44 90 ALA A O 1
ATOM 737 N N . VAL A 1 91 ? -14.946 4.157 20.476 1.00 88.06 91 VAL A N 1
ATOM 738 C CA . VAL A 1 91 ? -16.277 3.767 20.992 1.00 88.06 91 VAL A CA 1
ATOM 739 C C . VAL A 1 91 ? -16.443 4.133 22.470 1.00 88.06 91 VAL A C 1
ATOM 741 O O . VAL A 1 91 ? -17.530 4.522 22.891 1.00 88.06 91 VAL A O 1
ATOM 744 N N . GLY A 1 92 ? -15.367 4.049 23.258 1.00 84.44 92 GLY A N 1
ATOM 745 C CA . GLY A 1 92 ? -15.361 4.494 24.656 1.00 84.44 92 GLY A CA 1
ATOM 746 C C . GLY A 1 92 ? -15.394 6.018 24.836 1.00 84.44 92 GLY A C 1
ATOM 747 O O . GLY A 1 92 ? -15.601 6.495 25.951 1.00 84.44 92 GLY A O 1
ATOM 748 N N . CYS A 1 93 ? -15.193 6.787 23.764 1.00 85.56 93 CYS A N 1
ATOM 749 C CA . CYS A 1 93 ? -15.231 8.245 23.769 1.00 85.56 93 CYS A CA 1
ATOM 750 C C . CYS A 1 93 ? -16.606 8.754 23.315 1.00 85.56 93 CYS A C 1
ATOM 752 O O . CYS A 1 93 ? -17.273 8.149 22.478 1.00 85.56 93 CYS A O 1
ATOM 754 N N . GLY A 1 94 ? -17.025 9.922 23.809 1.00 82.25 94 GLY A N 1
ATOM 755 C CA . GLY A 1 94 ? -18.209 10.595 23.272 1.00 82.25 94 GLY A CA 1
ATOM 756 C C . GLY A 1 94 ? -18.005 10.927 21.791 1.00 82.25 94 GLY A C 1
ATOM 757 O O . GLY A 1 94 ? -17.016 11.580 21.442 1.00 82.25 94 GLY A O 1
ATOM 758 N N . VAL A 1 95 ? -18.920 10.480 20.928 1.00 86.38 95 VAL A N 1
ATOM 759 C CA . VAL A 1 95 ? -18.878 10.751 19.481 1.00 86.38 95 VAL A CA 1
ATOM 760 C C . VAL A 1 95 ? -18.775 12.259 19.238 1.00 86.38 95 VAL A C 1
ATOM 762 O O . VAL A 1 95 ? -19.488 13.045 19.859 1.00 86.38 95 VAL A O 1
ATOM 765 N N . GLY A 1 96 ? -17.863 12.664 18.352 1.00 83.94 96 GLY A N 1
ATOM 766 C CA . GLY A 1 96 ? -17.611 14.075 18.038 1.00 83.94 96 GLY A CA 1
ATOM 767 C C . GLY A 1 96 ? -16.707 14.815 19.031 1.00 83.94 96 GLY A C 1
ATOM 768 O O . GLY A 1 96 ? -16.373 15.972 18.793 1.00 83.94 96 GLY A O 1
ATOM 769 N N . SER A 1 97 ? -16.263 14.172 20.116 1.00 92.00 97 SER A N 1
ATOM 770 C CA . SER A 1 97 ? -15.202 14.730 20.963 1.00 92.00 97 SER A CA 1
ATOM 771 C C . SER A 1 97 ? -13.855 14.764 20.230 1.00 92.00 97 SER A C 1
ATOM 773 O O . SER A 1 97 ? -13.605 13.977 19.315 1.00 92.00 97 SER A O 1
ATOM 775 N N . ASN A 1 98 ? -12.946 15.637 20.675 1.00 94.25 98 ASN A N 1
ATOM 776 C CA . ASN A 1 98 ? -11.581 15.695 20.140 1.00 94.25 98 ASN A CA 1
ATOM 777 C C . ASN A 1 98 ? -10.853 14.350 20.260 1.00 94.25 98 ASN A C 1
ATOM 779 O O . ASN A 1 98 ? -10.135 13.960 19.344 1.00 94.25 98 ASN A O 1
ATOM 783 N N . GLU A 1 99 ? -11.068 13.623 21.360 1.00 92.19 99 GLU A N 1
ATOM 784 C CA . GLU A 1 99 ? -10.479 12.296 21.552 1.00 92.19 99 GLU A CA 1
ATOM 785 C C . GLU A 1 99 ? -11.062 11.289 20.551 1.00 92.19 99 GLU A C 1
ATOM 787 O O . GLU A 1 99 ? -10.309 10.552 19.920 1.00 92.19 99 GLU A O 1
ATOM 792 N N . TRP A 1 100 ? -12.380 11.305 20.321 1.00 93.12 100 TRP A N 1
ATOM 793 C CA . TRP A 1 100 ? -13.010 10.461 19.302 1.00 93.12 100 TRP A CA 1
ATOM 794 C C . TRP A 1 100 ? -12.454 10.743 17.897 1.00 93.12 100 TRP A C 1
ATOM 796 O O . TRP A 1 100 ? -12.102 9.806 17.177 1.00 93.12 100 TRP A O 1
ATOM 806 N N . LEU A 1 101 ? -12.322 12.021 17.523 1.00 92.75 101 LEU A N 1
ATOM 807 C CA . LEU A 1 101 ? -11.752 12.435 16.235 1.00 92.75 101 LEU A CA 1
ATOM 808 C C . LEU A 1 101 ? -10.300 11.977 16.089 1.00 92.75 101 LEU A C 1
ATOM 810 O O . LEU A 1 101 ? -9.931 11.421 15.056 1.00 92.75 101 LEU A O 1
ATOM 814 N N . LEU A 1 102 ? -9.489 12.164 17.131 1.00 94.31 102 LEU A N 1
ATOM 815 C CA . LEU A 1 102 ? -8.085 11.766 17.136 1.00 94.31 102 LEU A CA 1
ATOM 816 C C . LEU A 1 102 ? -7.938 10.246 16.981 1.00 94.31 102 LEU A C 1
ATOM 818 O O . LEU A 1 102 ? -7.144 9.775 16.168 1.00 94.31 102 LEU A O 1
ATOM 822 N N . ARG A 1 103 ? -8.724 9.463 17.728 1.00 94.19 103 ARG A N 1
ATOM 823 C CA . ARG A 1 103 ? -8.705 7.995 17.647 1.00 94.19 103 ARG A CA 1
ATOM 824 C C . ARG A 1 103 ? -9.170 7.496 16.284 1.00 94.19 103 ARG A C 1
ATOM 826 O O . ARG A 1 103 ? -8.496 6.651 15.703 1.00 94.19 103 ARG A O 1
ATOM 833 N N . SER A 1 104 ? -10.245 8.064 15.746 1.00 92.06 104 SER A N 1
ATOM 834 C CA . SER A 1 104 ? -10.738 7.729 14.404 1.00 92.06 104 SER A CA 1
ATOM 835 C C . SER A 1 104 ? -9.704 8.077 13.327 1.00 92.06 104 SER A C 1
ATOM 837 O O . SER A 1 104 ? -9.434 7.269 12.443 1.00 92.06 104 SER A O 1
ATOM 839 N N . GLY A 1 105 ? -9.035 9.228 13.454 1.00 94.06 105 GLY A N 1
ATOM 840 C CA . GLY A 1 105 ? -7.943 9.629 12.567 1.00 94.06 105 GLY A CA 1
ATOM 841 C C . GLY A 1 105 ? -6.741 8.682 12.619 1.00 94.06 105 GLY A C 1
ATOM 842 O O . GLY A 1 105 ? -6.171 8.368 11.578 1.00 94.06 105 GLY A O 1
ATOM 843 N N . TYR A 1 106 ? -6.375 8.165 13.796 1.00 96.00 106 TYR A N 1
ATOM 844 C CA . TYR A 1 106 ? -5.320 7.151 13.903 1.00 96.00 106 TYR A CA 1
ATOM 845 C C . TYR A 1 106 ? -5.707 5.812 13.263 1.00 96.00 106 TYR A C 1
ATOM 847 O O . TYR A 1 106 ? -4.852 5.175 12.650 1.00 96.00 106 TYR A O 1
ATOM 855 N N . ALA A 1 107 ? -6.972 5.392 13.370 1.00 95.88 107 ALA A N 1
ATOM 856 C CA . ALA A 1 107 ? -7.460 4.193 12.689 1.00 95.88 107 ALA A CA 1
ATOM 857 C C . ALA A 1 107 ? -7.383 4.343 11.158 1.00 95.88 107 ALA A C 1
ATOM 859 O O . ALA A 1 107 ? -6.818 3.482 10.485 1.00 95.88 107 ALA A O 1
ATOM 860 N N . GLU A 1 108 ? -7.866 5.463 10.615 1.00 95.81 108 GLU A N 1
ATOM 861 C CA . GLU A 1 108 ? -7.753 5.778 9.182 1.00 95.81 108 GLU A CA 1
ATOM 862 C C . GLU A 1 108 ? -6.287 5.911 8.733 1.00 95.81 108 GLU A C 1
ATOM 864 O O . GLU A 1 108 ? -5.897 5.407 7.681 1.00 95.81 108 GLU A O 1
ATOM 869 N N . GLY A 1 109 ? -5.430 6.510 9.563 1.00 96.19 109 GLY A N 1
ATOM 870 C CA . GLY A 1 109 ? -3.994 6.602 9.296 1.00 96.19 109 GLY A CA 1
ATOM 871 C C . GLY A 1 109 ? -3.310 5.234 9.230 1.00 96.19 109 GLY A C 1
ATOM 872 O O . GLY A 1 109 ? -2.477 5.002 8.355 1.00 96.19 109 GLY A O 1
ATOM 873 N N . ALA A 1 110 ? -3.681 4.300 10.111 1.00 96.88 110 ALA A N 1
ATOM 874 C CA . ALA A 1 110 ? -3.168 2.931 10.079 1.00 96.88 110 ALA A CA 1
ATOM 875 C C . ALA A 1 110 ? -3.598 2.181 8.804 1.00 96.88 110 ALA A C 1
ATOM 877 O O . ALA A 1 110 ? -2.784 1.458 8.225 1.00 96.88 110 ALA A O 1
ATOM 878 N N . LEU A 1 111 ? -4.837 2.385 8.339 1.00 96.69 111 LEU A N 1
ATOM 879 C CA . LEU A 1 111 ? -5.319 1.862 7.056 1.00 96.69 111 LEU A CA 1
ATOM 880 C C . LEU A 1 111 ? -4.516 2.433 5.878 1.00 96.69 111 LEU A C 1
ATOM 882 O O . LEU A 1 111 ? -4.061 1.668 5.029 1.00 96.69 111 LEU A O 1
ATOM 886 N N . GLY A 1 112 ? -4.313 3.754 5.842 1.00 95.75 112 GLY A N 1
ATOM 887 C CA . GLY A 1 112 ? -3.550 4.422 4.784 1.00 95.75 112 GLY A CA 1
ATOM 888 C C . GLY A 1 112 ? -2.103 3.932 4.709 1.00 95.75 112 GLY A C 1
ATOM 889 O O . GLY A 1 112 ? -1.645 3.510 3.651 1.00 95.75 112 GLY A O 1
ATOM 890 N N . LEU A 1 113 ? -1.413 3.867 5.852 1.00 95.19 113 LEU A N 1
ATOM 891 C CA . LEU A 1 113 ? -0.044 3.347 5.917 1.00 95.19 113 LEU A CA 1
ATOM 892 C C . LEU A 1 113 ? 0.044 1.884 5.476 1.00 95.19 113 LEU A C 1
ATOM 894 O O . LEU A 1 113 ? 0.980 1.509 4.773 1.00 95.19 113 LEU A O 1
ATOM 898 N N . TRP A 1 114 ? -0.916 1.044 5.872 1.00 95.75 114 TRP A N 1
ATOM 899 C CA . TRP A 1 114 ? -0.974 -0.331 5.382 1.00 95.75 114 TRP A CA 1
ATOM 900 C C . TRP A 1 114 ? -1.159 -0.379 3.865 1.00 95.75 114 TRP A C 1
ATOM 902 O O . TRP A 1 114 ? -0.469 -1.160 3.208 1.00 95.75 114 TRP A O 1
ATOM 912 N N . TYR A 1 115 ? -2.047 0.448 3.308 1.00 94.75 115 TYR A N 1
ATOM 913 C CA . TYR A 1 115 ? -2.298 0.488 1.871 1.00 94.75 115 TYR A CA 1
ATOM 914 C C . TYR A 1 115 ? -1.027 0.852 1.100 1.00 94.75 115 TYR A C 1
ATOM 916 O O . TYR A 1 115 ? -0.630 0.114 0.200 1.00 94.75 115 TYR A O 1
ATOM 924 N N . ASP A 1 116 ? -0.337 1.915 1.513 1.00 92.94 116 ASP A N 1
ATOM 925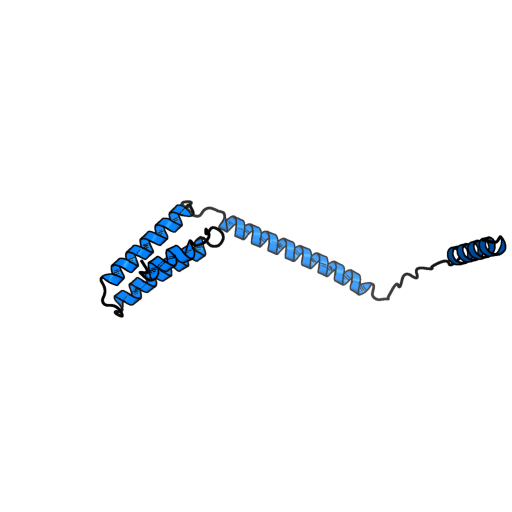 C CA . ASP A 1 116 ? 0.891 2.374 0.861 1.00 92.94 116 ASP A CA 1
ATOM 926 C C . ASP A 1 116 ? 2.014 1.331 0.951 1.00 92.94 116 ASP A C 1
ATOM 928 O O . ASP A 1 116 ? 2.706 1.062 -0.032 1.00 92.94 116 ASP A O 1
ATOM 932 N N . LEU A 1 117 ? 2.167 0.683 2.111 1.00 91.00 117 LEU A N 1
ATOM 933 C CA . LEU A 1 117 ? 3.198 -0.338 2.335 1.00 91.00 117 LEU A CA 1
ATOM 934 C C . LEU A 1 117 ? 2.936 -1.653 1.596 1.00 91.00 117 LEU A C 1
ATOM 936 O O . LEU A 1 117 ? 3.866 -2.433 1.390 1.00 91.00 117 LEU A O 1
ATOM 940 N N . THR A 1 118 ? 1.682 -1.937 1.250 1.00 91.69 118 THR A N 1
ATOM 941 C CA . THR A 1 118 ? 1.279 -3.213 0.643 1.00 91.69 118 THR A CA 1
ATOM 942 C C . THR A 1 118 ? 0.767 -3.074 -0.785 1.00 91.69 118 THR A C 1
ATOM 944 O O . THR A 1 118 ? 0.350 -4.069 -1.379 1.00 91.69 118 THR A O 1
ATOM 947 N N . CYS A 1 119 ? 0.816 -1.872 -1.359 1.00 86.69 119 CYS A N 1
ATOM 948 C CA . CYS A 1 119 ? 0.350 -1.605 -2.711 1.00 86.69 119 CYS A CA 1
ATOM 949 C C . CYS A 1 119 ? 0.996 -2.576 -3.720 1.00 86.69 119 CYS A C 1
ATOM 951 O O . CYS A 1 119 ? 2.214 -2.759 -3.757 1.00 86.69 119 CYS A O 1
ATOM 953 N N . GLY A 1 120 ? 0.157 -3.251 -4.512 1.00 85.31 120 GLY A N 1
ATOM 954 C CA . GLY A 1 120 ? 0.571 -4.285 -5.468 1.00 85.31 120 GLY A CA 1
ATOM 955 C C . GLY A 1 120 ? 0.794 -5.688 -4.883 1.00 85.31 120 GLY A C 1
ATOM 956 O O . GLY A 1 120 ? 1.092 -6.608 -5.639 1.00 85.31 120 GLY A O 1
ATOM 957 N N . TRP A 1 121 ? 0.677 -5.873 -3.563 1.00 86.69 121 TRP A N 1
ATOM 958 C CA . TRP A 1 121 ? 0.737 -7.181 -2.880 1.00 86.69 121 TRP A CA 1
ATOM 959 C C . TRP A 1 121 ? -0.618 -7.593 -2.284 1.00 86.69 121 TRP A C 1
ATOM 961 O O . TRP A 1 121 ? -0.756 -8.704 -1.772 1.00 86.69 121 TRP A O 1
ATOM 971 N N . GLN A 1 122 ? -1.591 -6.683 -2.317 1.00 91.12 122 GLN A N 1
ATOM 972 C CA . GLN A 1 122 ? -2.917 -6.851 -1.732 1.00 91.12 122 GLN A CA 1
ATOM 973 C C . GLN A 1 122 ? -3.718 -7.939 -2.448 1.00 91.12 122 GLN A C 1
ATOM 975 O O . GLN A 1 122 ? -3.670 -8.050 -3.673 1.00 91.12 122 GLN A O 1
ATOM 980 N N . GLY A 1 123 ? -4.480 -8.719 -1.679 1.00 88.50 123 GLY A N 1
ATOM 981 C CA . GLY A 1 123 ? -5.516 -9.583 -2.225 1.00 88.50 123 GLY A CA 1
ATOM 982 C C . GLY A 1 123 ? -6.785 -8.798 -2.553 1.00 88.50 123 GLY A C 1
ATOM 983 O O . GLY A 1 123 ? -7.047 -7.730 -1.989 1.00 88.50 123 GLY A O 1
ATOM 984 N N . ASP A 1 124 ? -7.604 -9.355 -3.443 1.00 90.06 124 ASP A N 1
ATOM 985 C CA . ASP A 1 124 ? -8.911 -8.787 -3.763 1.00 90.06 124 ASP A CA 1
ATOM 986 C C . ASP A 1 124 ? -9.765 -8.656 -2.492 1.00 90.06 124 ASP A C 1
ATOM 988 O O . ASP A 1 124 ? -9.955 -9.610 -1.736 1.00 90.06 124 ASP A O 1
ATOM 992 N N . GLY A 1 125 ? -10.281 -7.450 -2.248 1.00 90.69 125 GLY A N 1
ATOM 993 C CA . GLY A 1 125 ? -11.149 -7.160 -1.105 1.00 90.69 125 GLY A CA 1
ATOM 994 C C . GLY A 1 125 ? -10.435 -6.905 0.226 1.00 90.69 125 GLY A C 1
ATOM 995 O O . GLY A 1 125 ? -11.106 -6.513 1.181 1.00 90.69 125 GLY A O 1
ATOM 996 N N . ASP A 1 126 ? -9.106 -7.033 0.314 1.00 93.12 126 ASP A N 1
ATOM 997 C CA . ASP A 1 126 ? -8.382 -6.773 1.567 1.00 93.12 126 ASP A CA 1
ATOM 998 C C . ASP A 1 126 ? -8.534 -5.321 2.032 1.00 93.12 126 ASP A C 1
ATOM 1000 O O . ASP A 1 126 ? -8.811 -5.071 3.207 1.00 93.12 126 ASP A O 1
ATOM 1004 N N . PHE A 1 127 ? -8.440 -4.364 1.106 1.00 93.62 127 PHE A N 1
ATOM 1005 C CA . PHE A 1 127 ? -8.662 -2.953 1.421 1.00 93.62 127 PHE A CA 1
ATOM 1006 C C . PHE A 1 127 ? -10.078 -2.707 1.952 1.00 93.62 127 PHE A C 1
ATOM 1008 O O . PHE A 1 127 ? -10.238 -2.069 2.987 1.00 93.62 127 PHE A O 1
ATOM 1015 N N . ALA A 1 128 ? -11.101 -3.262 1.295 1.00 94.12 128 ALA A N 1
ATOM 1016 C CA . ALA A 1 128 ? -12.488 -3.126 1.738 1.00 94.12 128 ALA A CA 1
ATOM 1017 C C . ALA A 1 128 ? -12.701 -3.750 3.128 1.00 94.12 128 ALA A C 1
ATOM 1019 O O . ALA A 1 128 ? -13.362 -3.161 3.978 1.00 94.12 128 ALA A O 1
ATOM 1020 N N . ARG A 1 129 ? -12.080 -4.907 3.388 1.00 94.94 129 ARG A N 1
ATOM 1021 C CA . ARG A 1 129 ? -12.125 -5.595 4.683 1.00 94.94 129 ARG A CA 1
ATOM 1022 C C . ARG A 1 129 ? -11.513 -4.757 5.806 1.00 94.94 129 ARG A C 1
ATOM 1024 O O . ARG A 1 129 ? -12.091 -4.685 6.885 1.00 94.94 129 ARG A O 1
ATOM 1031 N N . LEU A 1 130 ? -10.359 -4.133 5.575 1.00 94.75 130 LEU A N 1
ATOM 1032 C CA . LEU A 1 130 ? -9.714 -3.258 6.560 1.00 94.75 130 LEU A CA 1
ATOM 1033 C C . LEU A 1 130 ? -10.437 -1.914 6.707 1.00 94.75 130 LEU A C 1
ATOM 1035 O O . LEU A 1 130 ? -10.550 -1.408 7.818 1.00 94.75 130 LEU A O 1
ATOM 1039 N N . GLN A 1 131 ? -10.976 -1.365 5.620 1.00 95.06 131 GLN A N 1
ATOM 1040 C CA . GLN A 1 131 ? -11.786 -0.149 5.649 1.00 95.06 131 GLN A CA 1
ATOM 1041 C C . GLN A 1 131 ? -13.096 -0.346 6.424 1.00 95.06 131 GLN A C 1
ATOM 1043 O O . GLN A 1 131 ? -13.518 0.547 7.151 1.00 95.06 131 GLN A O 1
ATOM 1048 N N . ALA A 1 132 ? -13.725 -1.521 6.347 1.00 94.88 132 ALA A N 1
ATOM 1049 C CA . ALA A 1 132 ? -14.903 -1.823 7.162 1.00 94.88 132 ALA A CA 1
ATOM 1050 C C . ALA A 1 132 ? -14.602 -1.721 8.671 1.00 94.88 132 ALA A C 1
ATOM 1052 O O . ALA A 1 132 ? -15.445 -1.269 9.448 1.00 94.88 132 ALA A O 1
ATOM 1053 N N . LEU A 1 133 ? -13.370 -2.057 9.085 1.00 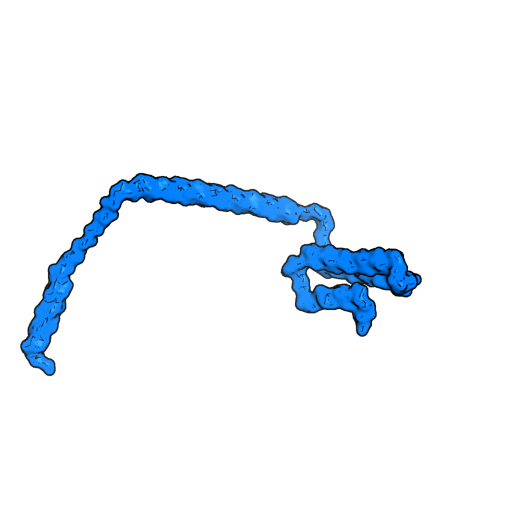93.81 133 LEU A N 1
ATOM 1054 C CA . LEU A 1 133 ? -12.951 -1.933 10.482 1.00 93.81 133 LEU A CA 1
ATOM 1055 C C . LEU A 1 133 ? -12.922 -0.475 10.952 1.00 93.81 133 LEU A C 1
ATOM 1057 O O . LEU A 1 133 ? -13.271 -0.231 12.102 1.00 93.81 133 LEU A O 1
ATOM 1061 N N . THR A 1 134 ? -12.545 0.491 10.104 1.00 91.38 134 THR A N 1
ATOM 1062 C CA . THR A 1 134 ? -12.505 1.912 10.505 1.00 91.38 134 THR A CA 1
ATOM 1063 C C . THR A 1 134 ? -13.904 2.505 10.674 1.00 91.38 134 THR A C 1
ATOM 1065 O O . THR A 1 134 ? -14.097 3.417 11.477 1.00 91.38 134 THR A O 1
ATOM 1068 N N . ARG A 1 135 ? -14.899 1.947 9.975 1.00 84.06 135 ARG 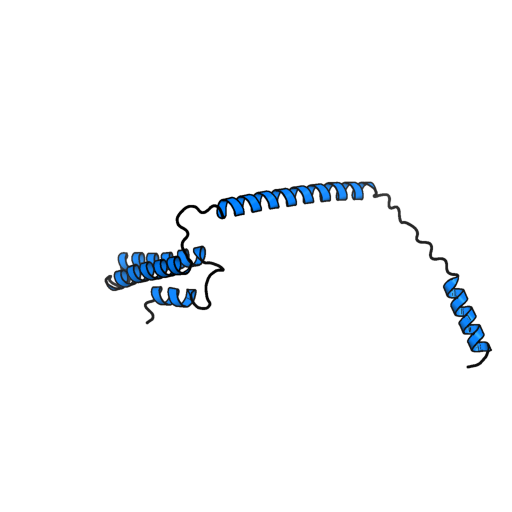A N 1
ATOM 1069 C CA . ARG A 1 135 ? -16.294 2.412 9.996 1.00 84.06 135 ARG A CA 1
ATOM 1070 C C . ARG A 1 135 ? -17.159 1.782 11.083 1.00 84.06 135 ARG A C 1
ATOM 1072 O O . ARG A 1 135 ? -18.304 2.196 11.240 1.00 84.06 135 ARG A O 1
ATOM 1079 N N . ASN A 1 136 ? -16.637 0.817 11.846 1.00 67.62 136 ASN A N 1
ATOM 1080 C CA . ASN A 1 136 ? -17.434 0.021 12.790 1.00 67.62 136 ASN A CA 1
ATOM 1081 C C . ASN A 1 136 ? -18.619 -0.714 12.122 1.00 67.62 136 ASN A C 1
ATOM 1083 O O . ASN A 1 136 ? -19.595 -1.068 12.787 1.00 67.62 136 ASN A O 1
ATOM 1087 N N . GLU A 1 137 ? -18.546 -0.955 10.812 1.00 52.66 137 GLU A N 1
ATOM 1088 C CA . GLU A 1 137 ? -19.553 -1.728 10.089 1.00 52.66 137 GLU A CA 1
ATOM 1089 C C . GLU A 1 137 ? -19.303 -3.214 10.394 1.00 52.66 137 GLU A C 1
ATOM 1091 O O . GLU A 1 137 ? -18.318 -3.799 9.942 1.00 52.66 137 GLU A O 1
ATOM 1096 N N . LYS A 1 138 ? -20.147 -3.789 11.261 1.00 45.91 138 LYS A N 1
ATOM 1097 C CA . LYS A 1 138 ? -20.194 -5.232 11.537 1.00 45.91 138 LYS A CA 1
ATOM 1098 C C . LYS A 1 138 ? -20.966 -5.976 10.460 1.00 45.91 138 LYS A C 1
ATOM 1100 O O . LYS A 1 138 ? -22.036 -5.466 10.062 1.00 45.91 138 LYS A O 1
#

Sequence (138 aa):
MTNAQRQAAFRARRKASGESVTVTKMSLPVIDGYDELVLENDRLREELAQVRRELAEQHRAFREPVGKKWSYRQLTALAEREIRRHVDAAVGCGVGSNEWLLRSGYAEGALGLWYDLTCGWQGDGDFARLQALTRNEK

Foldseek 3Di:
DDPVVVVVVVVVVVVVVPDDDDDDPPPDVVPVVVVVVVVVVVVVVVVVVVVVVVVVVVVVVVVPDPDDDDDLVRLLVVLLVLLLVLQVQLVVDDPPDPSNVVSLVSSVVSLVVNCVVCPPVDDPCSSVVSVCSSVVND

Radius of gyration: 36.1 Å; chains: 1; bounding box: 46×38×106 Å

Secondary structure (DSSP, 8-state):
--HHHHHHHHHHHHHHTT----------STTHHHHHHHHHHHHHHHHHHHHHHHHHHHHHHHHS--S----HHHHHHHHHHHHHHHHHHHHTSPTTSHHHHHHHHHHHHHHHHHHHHHTTTPPTTHHHHHHHHHTT--

pLDDT: mean 82.81, std 13.96, range [45.91, 97.25]